Protein AF-A0A2D7GEL1-F1 (afdb_monomer)

Foldseek 3Di:
DDQPPPPLVVVVVCQVVQHKDKDKGFDDPPDDPVVVVVVVQVVCVVVVFHQLAKWKFFPDPRTMIITIGGPDPVVRVVRNVVVVVVCVVPVVGIDIGHD

pLDDT: mean 86.19, std 10.89, range [39.34, 95.94]

Radius of gyration: 13.24 Å; Cα contacts (8 Å, |Δi|>4): 140; chains: 1; bounding box: 27×34×31 Å

Structure (mmCIF, N/CA/C/O backbone):
data_AF-A0A2D7GEL1-F1
#
_entry.id   AF-A0A2D7GEL1-F1
#
loop_
_atom_site.group_PDB
_atom_site.id
_atom_site.type_symbol
_atom_site.label_atom_id
_atom_site.label_alt_id
_atom_site.label_comp_id
_atom_site.label_asym_id
_atom_site.label_entity_id
_atom_site.label_seq_id
_atom_site.pdbx_PDB_ins_code
_atom_site.Cartn_x
_atom_site.Cartn_y
_atom_site.Cartn_z
_atom_site.occupancy
_atom_site.B_iso_or_equiv
_atom_site.auth_seq_id
_atom_site.auth_comp_id
_atom_site.auth_asym_id
_atom_site.auth_atom_id
_atom_site.pdbx_PDB_model_num
ATOM 1 N N . MET A 1 1 ? 2.447 19.398 -8.705 1.00 39.34 1 MET A N 1
ATOM 2 C CA . MET A 1 1 ? 1.781 18.414 -9.591 1.00 39.34 1 MET A CA 1
ATOM 3 C C . MET A 1 1 ? 0.614 17.800 -8.829 1.00 39.34 1 MET A C 1
ATOM 5 O O . MET A 1 1 ? 0.828 17.304 -7.733 1.00 39.34 1 MET A O 1
ATOM 9 N N . SER A 1 2 ? -0.608 17.923 -9.347 1.00 42.97 2 SER A N 1
ATOM 10 C CA . SER A 1 2 ? -1.826 17.396 -8.714 1.00 42.97 2 SER A CA 1
ATOM 11 C C . SER A 1 2 ? -1.912 15.876 -8.908 1.00 42.97 2 SER A C 1
ATOM 13 O O . SER A 1 2 ? -1.770 15.397 -10.034 1.00 42.97 2 SER A O 1
ATOM 15 N N . LEU A 1 3 ? -2.134 15.116 -7.829 1.00 58.72 3 LEU A N 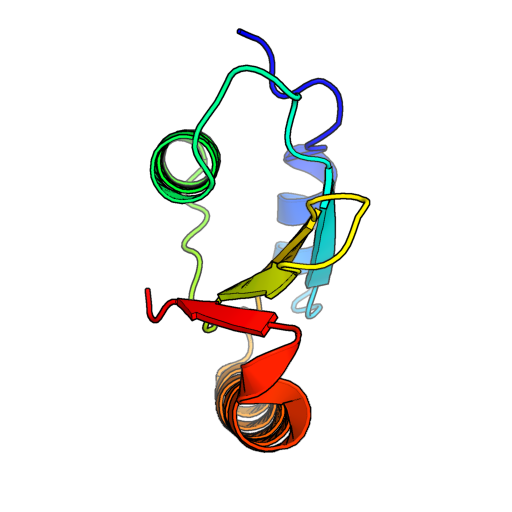1
ATOM 16 C CA . LEU A 1 3 ? -2.557 13.712 -7.890 1.00 58.72 3 LEU A CA 1
ATOM 17 C C . LEU A 1 3 ? -3.979 13.683 -8.463 1.00 58.72 3 LEU A C 1
ATOM 19 O O . LEU A 1 3 ? -4.950 13.648 -7.715 1.00 58.72 3 LEU A O 1
ATOM 23 N N . LYS A 1 4 ? -4.091 13.746 -9.796 1.00 56.12 4 LYS A N 1
ATOM 24 C CA . LYS A 1 4 ? -5.356 13.958 -10.524 1.00 56.12 4 LYS A CA 1
ATOM 25 C C . LYS A 1 4 ? -6.482 12.973 -10.166 1.00 56.12 4 LYS A C 1
ATOM 27 O O . LYS A 1 4 ? -7.630 13.281 -10.450 1.00 56.12 4 LYS A O 1
ATOM 32 N N . TYR A 1 5 ? -6.176 11.829 -9.546 1.00 63.75 5 TYR A N 1
ATOM 33 C CA . TYR A 1 5 ? -7.128 10.729 -9.353 1.00 63.75 5 TYR A CA 1
ATOM 34 C C . TYR A 1 5 ? -7.114 10.105 -7.951 1.00 63.75 5 TYR A C 1
ATOM 36 O O . TYR A 1 5 ? -7.629 9.003 -7.768 1.00 63.75 5 TYR A O 1
ATOM 44 N N . LEU A 1 6 ? -6.504 10.748 -6.951 1.00 71.69 6 LEU A N 1
ATOM 45 C CA . LEU A 1 6 ? -6.561 10.236 -5.580 1.00 71.69 6 LEU A CA 1
ATOM 46 C C . LEU A 1 6 ? -7.728 10.889 -4.832 1.00 71.69 6 LEU A C 1
ATOM 48 O O . LEU A 1 6 ? -7.597 11.979 -4.277 1.00 71.69 6 LEU A O 1
ATOM 52 N N . LEU A 1 7 ? -8.879 10.215 -4.811 1.00 84.00 7 LEU A N 1
ATOM 53 C CA . LEU A 1 7 ? -10.085 10.676 -4.120 1.00 84.00 7 LEU A CA 1
ATOM 54 C C . LEU A 1 7 ? -9.972 10.430 -2.609 1.00 84.00 7 LEU A C 1
ATOM 56 O O . LEU A 1 7 ? -10.572 9.521 -2.042 1.00 84.00 7 LEU A O 1
ATOM 60 N N . VAL A 1 8 ? -9.171 11.260 -1.937 1.00 85.62 8 VAL A N 1
ATOM 61 C CA . VAL A 1 8 ? -8.878 11.130 -0.499 1.00 85.62 8 VAL A CA 1
ATOM 62 C C . VAL A 1 8 ? -10.147 11.041 0.350 1.00 85.62 8 VAL A C 1
ATOM 64 O O . VAL A 1 8 ? -10.216 10.194 1.234 1.00 85.62 8 VAL A O 1
ATOM 67 N N . LYS A 1 9 ? -11.170 11.855 0.059 1.00 87.12 9 LYS A N 1
ATOM 68 C CA . LYS A 1 9 ? -12.440 11.839 0.806 1.00 87.12 9 LYS A CA 1
ATOM 69 C C . LYS A 1 9 ? -13.128 10.471 0.764 1.00 87.12 9 LYS A C 1
ATOM 71 O O . LYS A 1 9 ? -13.706 10.033 1.759 1.00 87.12 9 LYS A O 1
ATOM 76 N N . GLU A 1 10 ? -13.049 9.770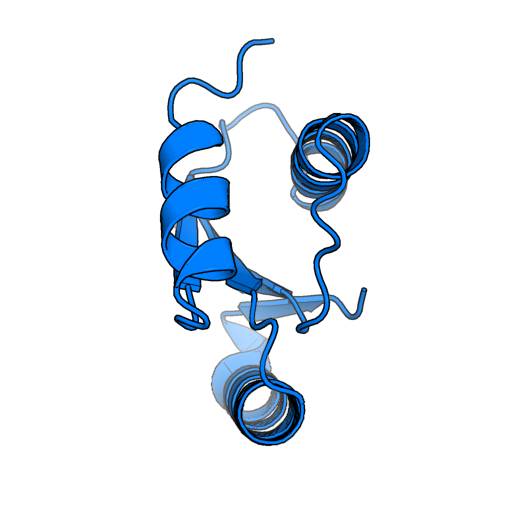 -0.365 1.00 89.38 10 GLU A N 1
ATOM 77 C CA . GLU A 1 10 ? -13.589 8.414 -0.480 1.00 89.38 10 GLU A CA 1
ATOM 78 C C . GLU A 1 10 ? -12.761 7.433 0.344 1.00 89.38 10 GLU A C 1
ATOM 80 O O . GLU A 1 10 ? -13.321 6.624 1.082 1.00 89.38 10 GLU A O 1
ATOM 85 N N . ILE A 1 11 ? -11.430 7.551 0.289 1.00 90.62 11 ILE A N 1
ATOM 86 C CA . ILE A 1 11 ? -10.523 6.739 1.106 1.00 90.62 11 ILE A CA 1
ATOM 87 C C . ILE A 1 11 ? -10.849 6.912 2.595 1.00 90.62 11 ILE A C 1
ATOM 89 O O . ILE A 1 11 ? -11.011 5.923 3.308 1.00 90.62 11 ILE A O 1
ATOM 93 N N . GLU A 1 12 ? -11.008 8.148 3.069 1.00 90.12 12 GLU A N 1
ATOM 94 C CA . GLU A 1 12 ? -11.398 8.447 4.451 1.00 90.12 12 GLU A CA 1
ATOM 95 C C . GLU A 1 12 ? -12.747 7.817 4.807 1.00 90.12 12 GLU A C 1
ATOM 97 O O . GLU A 1 12 ? -12.866 7.165 5.848 1.00 90.12 12 GLU A O 1
ATOM 102 N N . THR A 1 13 ? -13.736 7.949 3.921 1.00 91.56 13 THR A N 1
ATOM 103 C CA . THR A 1 13 ? -15.092 7.417 4.112 1.00 91.56 13 THR A CA 1
ATOM 104 C C . THR A 1 13 ? -15.109 5.891 4.193 1.00 91.56 13 THR A C 1
ATOM 106 O O . THR A 1 13 ? -15.775 5.309 5.048 1.00 91.56 13 THR A O 1
ATOM 109 N N . TYR A 1 14 ? -14.376 5.202 3.322 1.00 92.56 14 TYR A N 1
ATOM 110 C CA . TYR A 1 14 ? -14.308 3.743 3.354 1.00 92.56 14 TYR A CA 1
ATOM 111 C C . TYR A 1 14 ? -13.521 3.245 4.572 1.00 92.56 14 TYR A C 1
ATOM 113 O O . TYR A 1 14 ? -13.952 2.301 5.240 1.00 92.56 14 TYR A O 1
ATOM 121 N N . 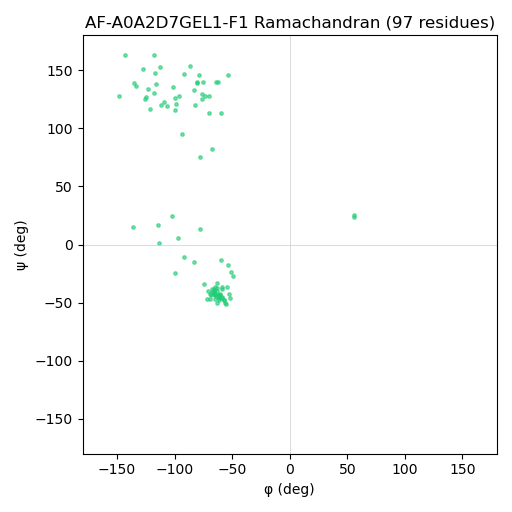LEU A 1 15 ? -12.419 3.910 4.928 1.00 90.81 15 LEU A N 1
ATOM 122 C CA . LEU A 1 15 ? -11.652 3.558 6.121 1.00 90.81 15 LEU A CA 1
ATOM 123 C C . LEU A 1 15 ? -12.442 3.808 7.414 1.00 90.81 15 LEU A C 1
ATOM 125 O O . LEU A 1 15 ? -12.335 3.003 8.339 1.00 90.81 15 LEU A O 1
ATOM 129 N N . SER A 1 16 ? -13.230 4.887 7.516 1.00 90.25 16 SER A N 1
ATOM 130 C CA . SER A 1 16 ? -14.083 5.147 8.691 1.00 90.25 16 SER A CA 1
ATOM 131 C C . SER A 1 16 ? -15.152 4.065 8.870 1.00 90.25 16 SER A C 1
ATOM 133 O O . SER A 1 16 ? -15.418 3.641 9.991 1.00 90.25 16 SER A O 1
ATOM 135 N N . LYS A 1 17 ? -15.648 3.502 7.762 1.00 92.38 17 LYS A N 1
ATOM 136 C CA . LYS A 1 17 ? -16.541 2.331 7.727 1.00 92.38 17 LYS A CA 1
ATOM 137 C C . LYS A 1 17 ? -15.824 0.988 7.943 1.00 92.38 17 LYS A C 1
ATOM 139 O O . LYS A 1 17 ? -16.402 -0.063 7.668 1.00 92.38 17 LYS A O 1
ATOM 144 N N . LYS A 1 18 ? -14.564 1.000 8.403 1.00 88.81 18 LYS A N 1
ATOM 145 C CA . LYS A 1 18 ? -13.702 -0.183 8.605 1.00 88.81 18 LYS A CA 1
ATOM 146 C C . LYS A 1 18 ? -13.530 -1.051 7.348 1.00 88.81 18 LYS A C 1
ATOM 148 O O . LYS A 1 18 ? -13.220 -2.235 7.454 1.00 88.81 18 LYS A O 1
ATOM 153 N N . LYS A 1 19 ? -13.711 -0.487 6.150 1.00 91.31 19 LYS A N 1
ATOM 154 C CA . LYS A 1 19 ? -13.465 -1.209 4.898 1.00 91.31 19 LYS A CA 1
ATOM 155 C C . LYS A 1 19 ? -11.968 -1.247 4.600 1.00 91.31 19 LYS A C 1
ATOM 157 O O . LYS A 1 19 ? -11.226 -0.307 4.885 1.00 91.31 19 LYS A O 1
ATOM 162 N N . THR A 1 20 ? -11.539 -2.347 3.998 1.00 92.44 20 THR A N 1
ATOM 163 C CA . THR A 1 20 ? -10.247 -2.442 3.322 1.00 92.44 20 THR A CA 1
ATOM 164 C C . THR A 1 20 ? -10.369 -1.819 1.938 1.00 92.44 20 THR A C 1
ATOM 166 O O . THR A 1 20 ? -11.361 -2.041 1.249 1.00 92.44 20 THR A O 1
ATOM 169 N N . ILE A 1 21 ? -9.344 -1.083 1.518 1.00 93.25 21 ILE A N 1
ATOM 170 C CA . ILE A 1 21 ? -9.290 -0.436 0.210 1.00 93.25 21 ILE A CA 1
ATOM 171 C C . ILE A 1 21 ? -8.043 -0.922 -0.513 1.00 93.25 21 ILE A C 1
ATOM 173 O O . ILE A 1 21 ? -6.956 -0.946 0.066 1.00 93.25 21 ILE A O 1
ATOM 177 N N . ILE A 1 22 ? -8.202 -1.281 -1.781 1.00 92.06 22 ILE A N 1
ATOM 178 C CA . ILE A 1 22 ? -7.104 -1.544 -2.708 1.00 92.06 22 ILE A CA 1
ATOM 179 C C . ILE A 1 22 ? -7.355 -0.657 -3.917 1.00 92.06 22 ILE A C 1
ATOM 181 O O . ILE A 1 22 ? -8.440 -0.697 -4.489 1.00 92.06 22 ILE A O 1
ATOM 185 N N . PHE A 1 23 ? -6.379 0.163 -4.284 1.00 90.56 23 PHE A N 1
ATOM 186 C CA . PHE A 1 23 ? -6.500 1.053 -5.432 1.00 90.56 23 PHE A CA 1
ATOM 187 C C . PHE A 1 23 ? -5.178 1.165 -6.182 1.00 90.56 23 PHE A C 1
ATOM 189 O O . PHE A 1 23 ? -4.108 0.832 -5.661 1.00 90.56 23 PHE A O 1
ATOM 196 N N . THR A 1 24 ? -5.264 1.648 -7.417 1.00 89.19 24 THR A N 1
ATOM 197 C CA . THR A 1 24 ? -4.122 1.808 -8.314 1.00 89.19 24 THR A CA 1
ATOM 198 C C . THR A 1 24 ? -3.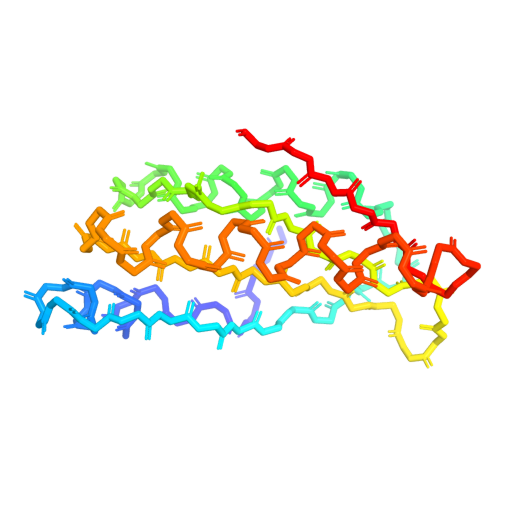890 3.264 -8.659 1.00 89.19 24 THR A C 1
ATOM 200 O O . THR A 1 24 ? -4.839 4.031 -8.800 1.00 89.19 24 THR A O 1
ATOM 203 N N . GLN A 1 25 ? -2.632 3.635 -8.859 1.00 87.44 25 GLN A N 1
ATOM 204 C CA . GLN A 1 25 ? -2.253 4.904 -9.469 1.00 87.44 25 GLN A CA 1
ATOM 205 C C . GLN A 1 25 ? -1.341 4.630 -10.661 1.00 87.44 25 GLN A C 1
ATOM 207 O O . GLN A 1 25 ? -0.340 3.917 -10.540 1.00 87.44 25 GLN A O 1
ATOM 212 N N . PHE A 1 26 ? -1.706 5.186 -11.813 1.00 84.19 26 PHE A N 1
ATOM 213 C CA . PHE A 1 26 ? -0.872 5.146 -13.007 1.00 84.19 26 PHE A CA 1
ATOM 214 C C . PHE A 1 26 ? 0.260 6.152 -12.844 1.00 84.19 26 PHE A C 1
ATOM 216 O O . PHE A 1 26 ? 0.033 7.333 -12.578 1.00 84.19 26 PHE A O 1
ATOM 223 N N . GLN A 1 27 ? 1.490 5.680 -12.984 1.00 73.75 27 GLN A N 1
ATOM 224 C CA . GLN A 1 27 ? 2.652 6.545 -12.926 1.00 73.75 27 GLN A CA 1
ATOM 225 C C . GLN A 1 27 ? 2.734 7.365 -14.217 1.00 73.75 27 GLN A C 1
ATOM 227 O O . GLN A 1 27 ? 2.734 6.816 -15.317 1.00 73.75 27 GLN A O 1
ATOM 232 N N . SER A 1 28 ? 2.858 8.686 -14.090 1.00 66.19 28 SER A N 1
ATOM 233 C CA . SER A 1 28 ? 3.205 9.548 -15.223 1.00 66.19 28 SER A CA 1
ATOM 234 C C . SER A 1 28 ? 4.594 9.190 -15.762 1.00 66.19 28 SER A C 1
ATOM 236 O O . SER A 1 28 ? 5.516 9.008 -14.962 1.00 66.19 28 SER A O 1
ATOM 238 N N . PHE A 1 29 ? 4.767 9.184 -17.087 1.00 62.38 29 PHE A N 1
ATOM 239 C CA . PHE A 1 29 ? 6.004 8.785 -17.781 1.00 62.38 29 PHE A CA 1
ATOM 240 C C . PHE A 1 29 ? 7.293 9.476 -17.279 1.00 62.38 29 PHE A C 1
ATOM 242 O O . PHE A 1 29 ? 8.367 8.894 -17.375 1.00 62.38 29 PHE A O 1
ATOM 249 N N . ASN A 1 30 ? 7.191 10.663 -16.665 1.00 60.84 30 ASN A N 1
ATOM 250 C CA . ASN A 1 30 ? 8.337 11.517 -16.316 1.00 60.84 30 ASN A CA 1
ATOM 251 C C . ASN A 1 30 ? 8.848 11.392 -14.864 1.00 60.84 30 ASN A C 1
ATOM 253 O O . ASN A 1 30 ? 9.688 12.185 -14.446 1.00 60.84 30 ASN A O 1
ATOM 257 N N . LYS A 1 31 ? 8.333 10.465 -14.047 1.00 65.88 31 LYS A N 1
ATOM 258 C CA . LYS A 1 31 ? 8.803 10.274 -12.655 1.00 65.88 31 LYS A CA 1
ATOM 259 C C . LYS A 1 31 ? 9.390 8.894 -12.468 1.00 65.88 31 LYS A C 1
ATOM 261 O O . LYS A 1 31 ? 9.107 8.013 -13.261 1.00 65.88 31 LYS A O 1
ATOM 266 N N . THR A 1 32 ? 10.155 8.671 -11.402 1.00 77.50 32 THR A N 1
ATOM 267 C CA . THR A 1 32 ? 10.488 7.315 -10.946 1.00 77.50 32 THR A CA 1
ATOM 268 C C . THR A 1 32 ? 9.392 6.789 -10.016 1.00 77.50 32 THR A C 1
ATOM 270 O O . THR A 1 32 ? 8.725 7.558 -9.320 1.00 77.50 32 THR A O 1
ATOM 273 N N . ASN A 1 33 ? 9.233 5.463 -9.952 1.00 77.88 33 ASN A N 1
ATOM 274 C CA . ASN A 1 33 ? 8.264 4.802 -9.070 1.00 77.88 33 ASN A CA 1
ATOM 275 C C . ASN A 1 33 ? 8.411 5.214 -7.596 1.00 77.88 33 ASN A C 1
ATOM 277 O O . ASN A 1 33 ? 7.424 5.338 -6.876 1.00 77.88 33 ASN A O 1
ATOM 281 N N . ILE A 1 34 ? 9.651 5.425 -7.146 1.00 80.25 34 ILE A N 1
ATOM 282 C CA . ILE A 1 34 ? 9.964 5.781 -5.758 1.00 80.25 34 ILE A CA 1
ATOM 283 C C . ILE A 1 34 ? 9.525 7.216 -5.462 1.00 80.25 34 ILE A C 1
ATOM 285 O O . ILE A 1 34 ? 8.848 7.442 -4.461 1.00 80.25 34 ILE A O 1
ATOM 289 N N . ASN A 1 35 ? 9.849 8.165 -6.345 1.00 83.25 35 ASN A N 1
ATOM 290 C CA . ASN A 1 35 ? 9.471 9.568 -6.164 1.00 83.25 35 ASN A CA 1
ATOM 291 C C . ASN A 1 35 ? 7.949 9.725 -6.204 1.00 83.25 35 ASN A C 1
ATOM 293 O O . ASN A 1 35 ? 7.372 10.386 -5.346 1.00 83.25 35 ASN A O 1
ATOM 297 N N . TYR A 1 36 ? 7.286 9.037 -7.137 1.00 85.38 36 TYR A N 1
ATOM 298 C CA . TYR A 1 36 ? 5.831 9.073 -7.234 1.00 85.38 36 TYR A CA 1
ATOM 299 C C . TYR A 1 36 ? 5.146 8.434 -6.014 1.00 85.38 36 TYR A C 1
ATOM 301 O O . TYR A 1 36 ? 4.204 9.000 -5.462 1.00 85.38 36 TYR A O 1
ATOM 309 N N . LEU A 1 37 ? 5.661 7.306 -5.510 1.00 86.31 37 LEU A N 1
ATOM 310 C CA . LEU A 1 37 ? 5.166 6.720 -4.262 1.00 86.31 37 LEU A CA 1
ATOM 311 C C . LEU A 1 37 ? 5.393 7.642 -3.054 1.00 86.31 37 LEU A C 1
ATOM 313 O O . LEU A 1 37 ? 4.542 7.696 -2.168 1.00 86.31 37 LEU A O 1
ATOM 317 N N . SER A 1 38 ? 6.519 8.359 -3.004 1.00 87.44 38 SER A N 1
ATOM 318 C CA . SER A 1 38 ? 6.803 9.341 -1.950 1.00 87.44 38 SER A CA 1
ATOM 319 C C . SER A 1 38 ? 5.770 10.471 -1.945 1.00 87.44 38 SER A C 1
ATOM 321 O O . SER A 1 38 ? 5.225 10.810 -0.897 1.00 87.44 38 SER A O 1
ATOM 323 N N . GLU A 1 39 ? 5.402 10.982 -3.121 1.00 87.44 39 GLU A N 1
ATOM 324 C CA . GLU A 1 39 ? 4.345 11.989 -3.259 1.00 87.44 39 GLU A CA 1
ATOM 325 C C . GLU A 1 39 ? 2.990 11.477 -2.766 1.00 87.44 39 GLU A C 1
ATOM 327 O O . GLU A 1 39 ? 2.320 12.170 -1.999 1.00 87.44 39 GLU A O 1
ATOM 332 N N . ILE A 1 40 ? 2.609 10.249 -3.138 1.00 88.06 40 ILE A N 1
ATOM 333 C CA . ILE A 1 40 ? 1.366 9.631 -2.656 1.00 88.06 40 ILE A CA 1
ATOM 334 C C . ILE A 1 40 ? 1.401 9.471 -1.131 1.00 88.06 40 ILE A C 1
ATOM 336 O O . ILE A 1 40 ? 0.440 9.832 -0.451 1.00 88.06 40 ILE A O 1
ATOM 340 N N . LYS A 1 41 ? 2.514 8.969 -0.577 1.00 88.88 41 LYS A N 1
ATOM 341 C CA . LYS A 1 41 ? 2.707 8.826 0.875 1.00 88.88 41 LYS A CA 1
ATOM 342 C C . LYS A 1 41 ? 2.559 10.166 1.589 1.00 88.88 41 LYS A C 1
ATOM 344 O O . LYS A 1 41 ? 1.834 10.237 2.577 1.00 88.88 41 LYS A O 1
ATOM 349 N N . ASN A 1 42 ? 3.202 11.218 1.088 1.00 89.00 42 ASN A N 1
ATOM 350 C CA . ASN A 1 42 ? 3.137 12.551 1.682 1.00 89.00 42 ASN A CA 1
ATOM 351 C C . ASN A 1 42 ? 1.721 13.124 1.615 1.00 89.00 42 ASN A C 1
ATOM 353 O O . ASN A 1 42 ? 1.218 13.629 2.617 1.00 89.00 42 ASN A O 1
ATOM 357 N N . HIS A 1 43 ? 1.044 12.979 0.475 1.00 88.00 43 HIS A N 1
ATOM 358 C CA . HIS A 1 43 ? -0.325 13.454 0.308 1.00 88.00 43 HIS A CA 1
ATOM 359 C C . HIS A 1 43 ? -1.309 12.758 1.260 1.00 88.00 43 HIS A C 1
ATOM 361 O O . HIS A 1 43 ? -2.123 13.421 1.898 1.00 88.00 43 HIS A O 1
ATOM 367 N N . LEU A 1 44 ? -1.203 11.434 1.411 1.00 89.00 44 LEU A N 1
ATOM 368 C CA . LEU A 1 44 ? -2.015 10.670 2.364 1.00 89.00 44 LEU A CA 1
ATOM 369 C C . LEU A 1 44 ? -1.668 11.009 3.822 1.00 89.00 44 LEU A C 1
ATOM 371 O O . LEU A 1 44 ? -2.564 11.133 4.657 1.00 89.00 44 LEU A O 1
ATOM 375 N N . LYS A 1 45 ? -0.383 11.222 4.132 1.00 88.75 45 LYS A N 1
ATOM 376 C CA . LYS A 1 45 ? 0.077 11.584 5.481 1.00 88.75 45 LYS A CA 1
ATOM 377 C C . LYS A 1 45 ? -0.476 12.935 5.934 1.00 88.75 45 LYS A C 1
ATOM 379 O O . LYS A 1 45 ? -0.912 13.035 7.075 1.00 88.75 45 LYS A O 1
ATOM 384 N N . LEU A 1 46 ? -0.539 13.933 5.046 1.00 87.88 46 LEU A N 1
ATOM 385 C CA . LEU A 1 46 ? -1.185 15.232 5.315 1.00 87.88 46 LEU A CA 1
ATOM 386 C C . LEU A 1 46 ? -2.678 15.106 5.672 1.00 87.88 46 LEU A C 1
ATOM 388 O O . LEU A 1 46 ? -3.290 16.063 6.138 1.00 87.88 46 LEU A O 1
ATOM 392 N N . LYS A 1 47 ? -3.268 13.932 5.437 1.00 86.88 47 LYS A N 1
ATOM 393 C CA . LYS A 1 47 ? -4.672 13.596 5.686 1.00 86.88 47 LYS A CA 1
ATOM 394 C C . LYS A 1 47 ? -4.823 12.526 6.772 1.00 86.88 47 LYS A C 1
ATOM 396 O O . LYS A 1 47 ? -5.860 11.886 6.876 1.00 86.88 47 LYS A O 1
ATOM 401 N N . ASN A 1 48 ? -3.779 12.297 7.576 1.00 88.88 48 ASN A N 1
ATOM 402 C CA . ASN A 1 48 ? -3.734 11.264 8.617 1.00 88.88 48 ASN A CA 1
ATOM 403 C C . ASN A 1 48 ? -4.025 9.835 8.113 1.00 88.88 48 ASN A C 1
ATOM 405 O O . ASN A 1 48 ? -4.419 8.957 8.885 1.00 88.88 48 ASN A O 1
ATOM 409 N N . ILE A 1 49 ? -3.785 9.561 6.827 1.00 90.00 49 ILE A N 1
ATOM 410 C CA . ILE A 1 49 ? -3.881 8.220 6.250 1.00 90.00 49 ILE A CA 1
ATOM 411 C C . ILE A 1 49 ? -2.475 7.634 6.141 1.00 90.00 49 ILE A C 1
ATOM 413 O O . ILE A 1 49 ? -1.628 8.112 5.386 1.00 90.00 49 ILE A O 1
ATOM 417 N N . LYS A 1 50 ? -2.226 6.551 6.879 1.00 89.81 50 LYS A N 1
ATOM 418 C CA . LYS A 1 50 ? -0.971 5.798 6.804 1.00 89.81 50 LYS A CA 1
ATOM 419 C C . LYS A 1 50 ? -1.129 4.603 5.869 1.00 89.81 50 LYS A C 1
ATOM 421 O O . LYS A 1 50 ? -2.012 3.774 6.073 1.00 89.81 50 LYS A O 1
ATOM 426 N N . ILE A 1 51 ? -0.221 4.470 4.902 1.00 90.75 51 ILE A N 1
ATOM 427 C CA . ILE A 1 51 ? -0.067 3.216 4.157 1.00 90.75 51 ILE A CA 1
ATOM 428 C C . ILE A 1 51 ? 0.532 2.171 5.097 1.00 90.75 51 ILE A C 1
ATOM 430 O O . ILE A 1 51 ? 1.670 2.308 5.540 1.00 90.75 51 ILE A O 1
ATOM 434 N N . ASN A 1 52 ? -0.254 1.149 5.422 1.00 91.12 52 ASN A N 1
ATOM 435 C CA . ASN A 1 52 ? 0.111 0.091 6.361 1.00 91.12 52 ASN A CA 1
ATOM 436 C C . ASN A 1 52 ? 0.256 -1.286 5.707 1.00 91.12 52 ASN A C 1
ATOM 438 O O . ASN A 1 52 ? 0.560 -2.251 6.391 1.00 91.12 52 ASN A O 1
ATOM 442 N N . CYS A 1 53 ? 0.071 -1.407 4.396 1.00 92.88 53 CYS A N 1
ATOM 443 C CA . CYS A 1 53 ? 0.384 -2.630 3.668 1.00 92.88 53 CYS A CA 1
ATOM 444 C C . CYS A 1 53 ? 1.565 -2.388 2.715 1.00 92.88 53 CYS A C 1
ATOM 446 O O . CYS A 1 53 ? 1.759 -1.260 2.257 1.00 92.88 53 CYS A O 1
ATOM 448 N N . PRO A 1 54 ? 2.350 -3.432 2.387 1.00 93.31 54 PRO A N 1
ATOM 449 C CA . PRO A 1 54 ? 3.307 -3.364 1.298 1.00 93.31 54 PRO A CA 1
ATOM 450 C C . PRO A 1 54 ? 2.632 -2.911 0.003 1.00 93.31 54 PRO A C 1
ATOM 452 O O . PRO A 1 54 ? 1.475 -3.236 -0.266 1.00 93.31 54 PRO A O 1
ATOM 455 N N . VAL A 1 55 ? 3.382 -2.172 -0.798 1.00 93.56 55 VAL A N 1
ATOM 456 C CA . VAL A 1 55 ? 2.949 -1.619 -2.078 1.00 93.56 55 VAL A CA 1
ATOM 457 C C . VAL A 1 55 ? 3.507 -2.490 -3.196 1.00 93.56 55 VAL A C 1
ATOM 459 O O . VAL A 1 55 ? 4.681 -2.865 -3.166 1.00 93.56 55 VAL A O 1
ATOM 462 N N . ILE A 1 56 ? 2.678 -2.805 -4.190 1.00 93.19 56 ILE A N 1
ATOM 463 C CA . ILE A 1 56 ? 3.118 -3.506 -5.400 1.00 93.19 56 ILE A CA 1
ATOM 464 C C . ILE A 1 56 ? 3.305 -2.467 -6.494 1.00 93.19 56 ILE A C 1
ATOM 466 O O . ILE A 1 56 ? 2.394 -1.714 -6.817 1.00 93.19 56 ILE A O 1
ATOM 470 N N . VAL A 1 57 ? 4.486 -2.451 -7.091 1.00 90.75 57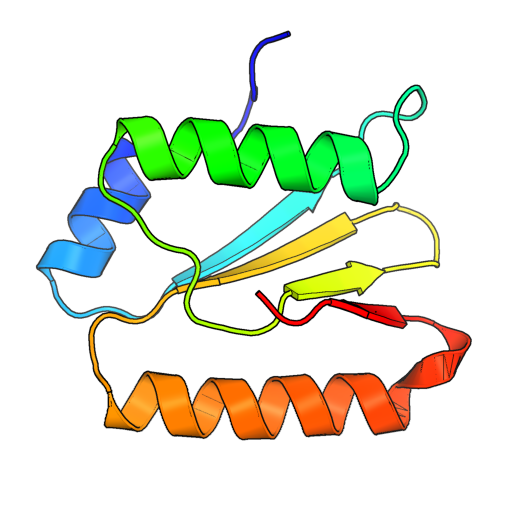 VAL A N 1
ATOM 471 C CA . VAL A 1 57 ? 4.781 -1.660 -8.279 1.00 90.75 57 VAL A CA 1
ATOM 472 C C . VAL A 1 57 ? 4.878 -2.605 -9.464 1.00 90.75 57 VAL A C 1
ATOM 474 O O . VAL A 1 57 ? 5.738 -3.486 -9.484 1.00 90.75 57 VAL A O 1
ATOM 477 N N . ASN A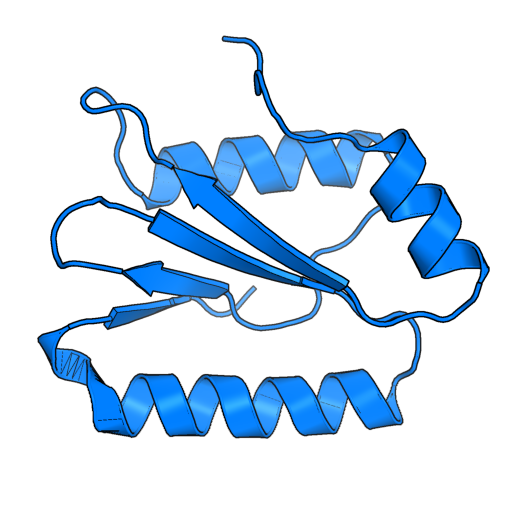 1 58 ? 4.017 -2.428 -10.457 1.00 89.06 58 ASN A N 1
ATOM 478 C CA . ASN A 1 58 ? 4.143 -3.124 -11.725 1.00 89.06 58 ASN A CA 1
ATOM 479 C C . ASN A 1 58 ? 5.353 -2.571 -12.493 1.00 89.06 58 ASN A C 1
ATOM 481 O O . ASN A 1 58 ? 5.484 -1.360 -12.659 1.00 89.06 58 ASN A O 1
ATOM 485 N N . ARG A 1 59 ? 6.245 -3.460 -12.935 1.00 82.88 59 ARG A N 1
ATOM 486 C CA . ARG A 1 59 ? 7.391 -3.134 -13.802 1.00 82.88 59 ARG A CA 1
ATOM 487 C C . ARG A 1 59 ? 7.060 -3.290 -15.283 1.00 82.88 59 ARG A C 1
ATOM 489 O O . ARG A 1 59 ? 7.871 -2.921 -16.123 1.00 82.88 59 ARG A O 1
ATOM 496 N N . THR A 1 60 ? 5.917 -3.895 -15.594 1.00 82.00 60 THR A N 1
ATOM 497 C CA . THR A 1 60 ? 5.418 -4.023 -16.964 1.00 82.00 60 THR A CA 1
ATOM 498 C C . THR A 1 60 ? 4.504 -2.848 -17.290 1.00 82.00 60 THR A C 1
ATOM 500 O O . THR A 1 60 ? 3.830 -2.327 -16.402 1.00 82.00 60 THR A O 1
ATOM 503 N N . ALA A 1 61 ? 4.500 -2.400 -18.545 1.00 74.50 61 ALA A N 1
ATOM 504 C CA . ALA A 1 61 ? 3.618 -1.321 -18.963 1.00 74.50 61 ALA A CA 1
ATOM 505 C C . ALA A 1 61 ? 2.135 -1.747 -18.831 1.00 74.50 61 ALA A C 1
ATOM 507 O O . ALA A 1 61 ? 1.808 -2.887 -19.163 1.00 74.50 61 ALA A O 1
ATOM 508 N N . PRO A 1 62 ? 1.237 -0.854 -18.374 1.00 76.00 62 PRO A N 1
ATOM 509 C CA . PRO A 1 62 ? 1.526 0.481 -17.857 1.00 76.00 62 PRO A CA 1
ATOM 510 C C . PRO A 1 62 ? 2.119 0.433 -16.438 1.00 76.00 62 PRO A C 1
ATOM 512 O O . PRO A 1 62 ? 1.655 -0.316 -15.569 1.00 76.00 62 PRO A O 1
ATOM 515 N N . ASN A 1 63 ? 3.116 1.290 -16.186 1.00 80.75 63 ASN A N 1
ATOM 516 C CA . ASN A 1 63 ? 3.710 1.439 -14.859 1.00 80.75 63 ASN A CA 1
ATOM 517 C C . ASN A 1 63 ? 2.633 1.874 -13.857 1.00 80.75 63 ASN A C 1
ATOM 519 O O . ASN A 1 63 ? 2.070 2.968 -13.942 1.00 80.75 63 ASN A O 1
ATOM 523 N N . THR A 1 64 ? 2.330 0.990 -12.915 1.00 87.62 64 THR A N 1
ATOM 524 C CA . THR A 1 64 ? 1.188 1.117 -12.007 1.00 87.62 64 THR A CA 1
ATOM 525 C C . THR A 1 64 ? 1.607 0.785 -10.589 1.00 87.62 64 THR A C 1
ATOM 527 O O . THR A 1 64 ? 2.366 -0.153 -10.344 1.00 87.62 64 THR A O 1
ATOM 530 N N . ILE A 1 65 ? 1.105 1.568 -9.640 1.00 89.94 65 ILE A N 1
ATOM 531 C CA . ILE A 1 65 ? 1.354 1.384 -8.214 1.00 89.94 65 ILE A CA 1
ATOM 532 C C . ILE A 1 65 ? 0.047 0.956 -7.557 1.00 89.94 65 ILE A C 1
ATOM 534 O O . ILE A 1 65 ? -0.932 1.697 -7.588 1.00 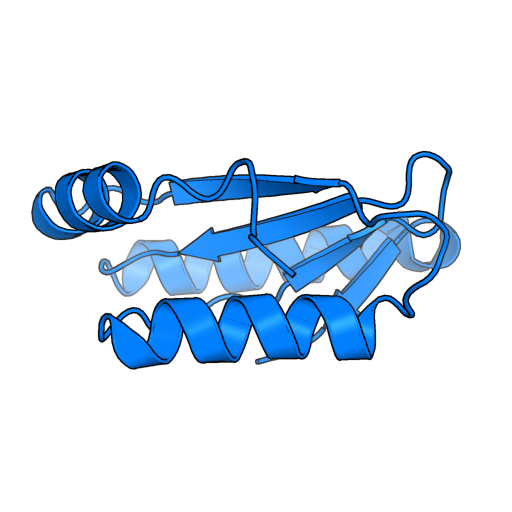89.94 65 ILE A O 1
ATOM 538 N N . PHE A 1 66 ? 0.045 -0.223 -6.947 1.00 91.81 66 PHE A N 1
ATOM 539 C CA . PHE A 1 66 ? -1.072 -0.774 -6.192 1.00 91.81 66 PHE A CA 1
ATOM 540 C C . PHE A 1 66 ? -0.844 -0.524 -4.706 1.00 91.81 66 PHE A C 1
ATOM 542 O O . PHE A 1 66 ? 0.149 -0.978 -4.126 1.00 91.81 66 PHE A O 1
ATOM 549 N N . ILE A 1 67 ? -1.783 0.179 -4.085 1.00 93.06 67 ILE A N 1
ATOM 550 C CA . ILE A 1 67 ? -1.732 0.565 -2.680 1.00 93.06 67 ILE A CA 1
ATOM 551 C C . ILE A 1 67 ? -2.913 -0.085 -1.972 1.00 93.06 67 ILE A C 1
ATOM 553 O O . ILE A 1 67 ? -4.050 -0.010 -2.432 1.00 93.06 67 ILE A O 1
ATOM 557 N N . SER A 1 68 ? -2.627 -0.739 -0.850 1.00 94.19 68 SER A N 1
AT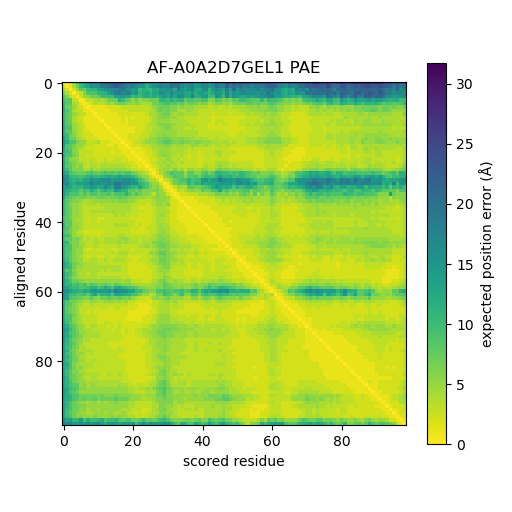OM 558 C CA . SER A 1 68 ? -3.635 -1.357 0.010 1.00 94.19 68 SER A CA 1
ATOM 559 C C . SER A 1 68 ? -3.648 -0.676 1.375 1.00 94.19 68 SER A C 1
ATOM 561 O O . SER A 1 68 ? -2.590 -0.382 1.934 1.00 94.19 68 SER A O 1
ATOM 563 N N . LEU A 1 69 ? -4.844 -0.432 1.906 1.00 94.00 69 LEU A N 1
ATOM 564 C CA . LEU A 1 69 ? -5.092 0.213 3.193 1.00 94.00 69 LEU A CA 1
ATOM 565 C C . LEU A 1 69 ? -6.146 -0.579 3.967 1.00 94.00 69 LEU A C 1
ATOM 567 O O . LEU A 1 69 ? -7.173 -0.967 3.410 1.00 94.00 69 LEU A O 1
ATOM 571 N N . SER A 1 70 ? -5.930 -0.791 5.263 1.00 93.06 70 SER A N 1
ATOM 572 C CA . SER A 1 70 ? -6.924 -1.433 6.135 1.00 93.06 70 SER A CA 1
ATOM 573 C C . SER A 1 70 ? -6.830 -0.892 7.555 1.00 93.06 70 SER A C 1
ATOM 575 O O . SER A 1 70 ? -5.757 -0.936 8.133 1.00 93.06 70 SER A O 1
ATOM 577 N N . LYS A 1 71 ? -7.930 -0.431 8.163 1.00 90.81 71 LYS A N 1
ATOM 578 C CA . LYS A 1 71 ? -7.945 -0.122 9.612 1.00 90.81 71 LYS A CA 1
ATOM 579 C C . LYS A 1 71 ? -8.193 -1.357 10.487 1.00 90.81 71 LYS A C 1
ATOM 581 O O . LYS A 1 71 ? -7.953 -1.315 11.690 1.00 90.81 71 LYS A O 1
ATOM 586 N N . ASP A 1 72 ? -8.652 -2.456 9.893 1.00 91.50 72 ASP A N 1
ATOM 587 C CA . ASP A 1 72 ? -8.780 -3.747 10.565 1.00 91.50 72 ASP A CA 1
ATOM 588 C C . ASP A 1 72 ? -7.421 -4.467 10.569 1.00 91.50 72 ASP A C 1
ATOM 590 O O . ASP A 1 72 ? -6.871 -4.760 9.501 1.00 91.50 72 ASP A O 1
ATOM 594 N N . LYS A 1 73 ? -6.894 -4.759 11.769 1.00 90.88 73 LYS A N 1
ATOM 595 C CA . LYS A 1 73 ? -5.583 -5.404 11.971 1.00 90.88 73 LYS A CA 1
ATOM 596 C C . LYS A 1 73 ? -5.523 -6.836 11.429 1.00 90.88 73 LYS A C 1
ATOM 598 O O . LYS A 1 73 ? -4.488 -7.246 10.905 1.00 90.88 73 LYS A O 1
ATOM 603 N N . LYS A 1 74 ? -6.609 -7.610 11.539 1.00 93.38 74 LYS A N 1
ATOM 604 C CA . LYS A 1 74 ? -6.669 -8.997 11.047 1.00 93.38 74 LYS A CA 1
ATOM 605 C C . LYS A 1 74 ? -6.626 -9.007 9.521 1.00 93.38 74 LYS A C 1
ATOM 607 O O . LYS A 1 74 ? -5.875 -9.781 8.924 1.00 93.38 74 LYS A O 1
ATOM 612 N N . MET A 1 75 ? -7.383 -8.110 8.894 1.00 93.06 75 MET A N 1
ATOM 613 C CA . MET A 1 75 ? -7.370 -7.931 7.443 1.00 93.06 75 MET A CA 1
ATOM 614 C C . MET A 1 75 ? -6.045 -7.362 6.943 1.00 93.06 75 MET A C 1
ATOM 616 O O . MET A 1 75 ? -5.523 -7.855 5.945 1.00 93.06 75 MET A O 1
ATOM 620 N N . GLU A 1 76 ? -5.456 -6.400 7.658 1.00 93.31 76 GLU A N 1
ATOM 621 C CA . GLU A 1 76 ? -4.118 -5.878 7.362 1.00 93.31 76 GLU A CA 1
ATOM 622 C C . GLU A 1 76 ? -3.091 -7.016 7.320 1.00 93.31 76 GLU A C 1
ATOM 624 O O . GLU A 1 76 ? -2.373 -7.162 6.332 1.00 93.31 76 GLU A O 1
ATOM 629 N N . LEU A 1 77 ? -3.048 -7.872 8.347 1.00 94.12 77 LEU A N 1
ATOM 630 C CA . LEU A 1 77 ? -2.112 -8.997 8.404 1.00 94.12 77 LEU A CA 1
ATOM 631 C C . LEU A 1 77 ? -2.317 -9.973 7.231 1.00 94.12 77 LEU A C 1
ATOM 633 O O . LEU A 1 77 ? -1.350 -10.400 6.590 1.00 94.12 77 LEU A O 1
ATOM 637 N N . LYS A 1 78 ? -3.579 -10.292 6.912 1.00 94.81 78 LYS A N 1
ATOM 638 C CA . LYS A 1 78 ? -3.936 -11.171 5.789 1.00 94.81 78 LYS A CA 1
ATOM 639 C C . LYS A 1 78 ? -3.474 -10.585 4.452 1.00 94.81 78 LYS A C 1
ATOM 641 O O . LYS A 1 78 ? -2.867 -11.299 3.652 1.00 94.81 78 LYS A O 1
ATOM 646 N N . LEU A 1 79 ? -3.705 -9.291 4.231 1.00 93.94 79 LEU A N 1
ATOM 647 C CA . LEU A 1 79 ? -3.268 -8.577 3.029 1.00 93.94 79 LEU A CA 1
ATOM 648 C C . LEU A 1 79 ? -1.753 -8.516 2.939 1.00 93.94 79 LEU A C 1
ATOM 650 O O . LEU A 1 79 ? -1.205 -8.861 1.900 1.00 93.94 79 LEU A O 1
ATOM 654 N N . ARG A 1 80 ? -1.061 -8.162 4.027 1.00 94.50 80 ARG A N 1
ATOM 655 C CA . ARG A 1 80 ? 0.408 -8.161 4.082 1.00 94.50 80 ARG A CA 1
ATOM 656 C C . ARG A 1 80 ? 0.979 -9.504 3.632 1.00 94.50 80 ARG A C 1
ATOM 658 O O . ARG A 1 80 ? 1.909 -9.516 2.828 1.00 94.50 80 ARG A O 1
ATOM 665 N N . LYS A 1 81 ? 0.422 -10.621 4.116 1.00 95.38 81 LYS A N 1
ATOM 666 C CA . LYS A 1 81 ? 0.850 -11.970 3.717 1.00 95.38 81 LYS A CA 1
ATOM 667 C C . LYS A 1 81 ? 0.598 -12.219 2.228 1.00 95.38 81 LYS A C 1
ATOM 669 O O . LYS A 1 81 ? 1.525 -12.599 1.522 1.00 95.38 81 LYS A O 1
ATOM 674 N N . LYS A 1 82 ? -0.617 -11.947 1.745 1.00 95.12 82 LYS A N 1
ATOM 675 C CA . LYS A 1 82 ? -1.011 -12.194 0.347 1.00 95.12 82 LYS A CA 1
ATOM 676 C C . LYS A 1 82 ? -0.261 -11.322 -0.658 1.00 95.12 82 LYS A C 1
ATOM 678 O O . LYS A 1 82 ? 0.166 -11.809 -1.696 1.00 95.12 82 LYS A O 1
ATOM 683 N N . ILE A 1 83 ? -0.036 -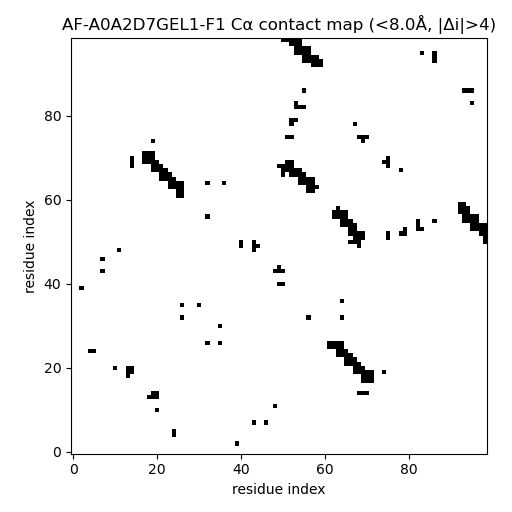10.056 -0.328 1.00 94.75 83 ILE A N 1
ATOM 684 C CA . ILE A 1 83 ? 0.729 -9.117 -1.150 1.00 94.75 83 ILE A CA 1
ATOM 685 C C . ILE A 1 83 ? 2.199 -9.548 -1.239 1.00 94.75 83 ILE A C 1
ATOM 687 O O . ILE A 1 83 ? 2.783 -9.518 -2.322 1.00 94.75 83 ILE A O 1
ATOM 691 N N . LYS A 1 84 ? 2.798 -9.979 -0.120 1.00 94.56 84 LYS A N 1
ATOM 692 C CA . LYS A 1 84 ? 4.163 -10.529 -0.115 1.00 94.56 84 LYS A CA 1
ATOM 693 C C . LYS A 1 84 ? 4.260 -11.789 -0.974 1.00 94.56 84 LYS A C 1
ATOM 695 O O . LYS A 1 84 ? 5.156 -11.877 -1.802 1.00 94.56 84 LYS A O 1
ATOM 700 N N . GLU A 1 85 ? 3.325 -12.721 -0.803 1.00 95.69 85 GLU A N 1
ATOM 701 C CA . GLU A 1 85 ? 3.232 -13.959 -1.587 1.00 95.69 85 GLU A CA 1
ATOM 702 C C . GLU A 1 85 ? 3.149 -13.661 -3.093 1.00 95.69 85 GLU A C 1
ATOM 704 O O . GLU A 1 85 ? 3.975 -14.146 -3.865 1.00 95.69 85 GLU A O 1
ATOM 709 N N . TYR A 1 86 ? 2.241 -12.767 -3.496 1.00 94.75 86 TYR A N 1
ATOM 710 C CA . TYR A 1 86 ? 2.111 -12.317 -4.882 1.00 94.75 86 TYR A CA 1
ATOM 711 C C . TYR A 1 86 ? 3.406 -11.679 -5.412 1.00 94.75 86 TYR A C 1
ATOM 713 O O . TYR A 1 86 ? 3.864 -12.005 -6.508 1.00 94.75 86 TYR A O 1
ATOM 721 N N . GLY A 1 87 ? 4.034 -10.799 -4.625 1.00 93.12 87 GLY A N 1
ATOM 722 C CA . GLY A 1 87 ? 5.301 -10.159 -4.981 1.00 93.12 87 GLY A CA 1
ATOM 723 C C . GLY A 1 87 ? 6.435 -11.160 -5.224 1.00 93.12 87 GLY A C 1
ATOM 724 O O . GLY A 1 87 ? 7.223 -10.979 -6.153 1.00 93.12 87 GLY A O 1
ATOM 725 N N . THR A 1 88 ? 6.489 -12.234 -4.435 1.00 92.56 88 THR A N 1
ATOM 726 C CA . THR A 1 88 ? 7.474 -13.313 -4.586 1.00 92.56 88 THR A CA 1
ATOM 727 C C . THR A 1 88 ? 7.222 -14.138 -5.849 1.00 92.56 88 THR A C 1
ATOM 729 O O . THR A 1 88 ? 8.156 -14.352 -6.625 1.00 92.56 88 THR A O 1
ATOM 732 N N . ILE A 1 89 ? 5.971 -14.549 -6.094 1.00 95.94 89 ILE A N 1
ATOM 733 C CA . ILE A 1 89 ? 5.579 -15.335 -7.280 1.00 95.94 89 ILE A CA 1
ATOM 734 C C . ILE A 1 89 ? 5.879 -14.551 -8.565 1.00 95.94 89 ILE A C 1
ATOM 736 O O . ILE A 1 89 ? 6.442 -15.083 -9.522 1.00 95.94 89 ILE A O 1
ATOM 740 N N . HIS A 1 90 ? 5.572 -13.253 -8.576 1.00 93.88 90 HIS A N 1
ATOM 741 C CA . HIS A 1 90 ? 5.679 -12.409 -9.765 1.00 93.88 90 HIS A CA 1
ATOM 742 C C . HIS A 1 90 ? 6.925 -11.509 -9.783 1.00 93.88 90 HIS A C 1
ATOM 744 O O . HIS A 1 90 ? 6.934 -10.506 -10.497 1.00 93.88 90 HIS A O 1
ATOM 750 N N . LYS A 1 91 ? 8.008 -11.865 -9.075 1.00 89.88 91 LYS A N 1
ATOM 751 C CA . LYS A 1 91 ? 9.226 -11.035 -8.891 1.00 89.88 91 LYS A CA 1
ATOM 752 C C . LYS A 1 91 ? 9.840 -10.429 -10.164 1.00 89.88 91 LYS A C 1
ATOM 754 O O . LYS A 1 91 ? 10.514 -9.402 -10.108 1.00 89.88 91 LYS A O 1
ATOM 759 N N . LYS A 1 92 ? 9.639 -11.072 -11.322 1.00 90.19 92 LYS A N 1
ATOM 760 C CA . LYS A 1 92 ? 10.107 -10.574 -12.628 1.00 90.19 92 LYS A CA 1
ATOM 761 C C . LYS A 1 92 ? 9.265 -9.397 -13.136 1.00 90.19 92 LYS A C 1
ATOM 763 O O . LYS A 1 92 ? 9.796 -8.499 -13.775 1.00 90.19 92 LYS A O 1
ATOM 768 N N . ARG A 1 93 ? 7.963 -9.400 -12.838 1.00 89.56 93 ARG A N 1
ATOM 769 C CA . ARG A 1 93 ? 6.974 -8.430 -13.332 1.00 89.56 93 ARG A CA 1
ATOM 770 C C . ARG A 1 93 ? 6.652 -7.339 -12.322 1.00 89.56 93 ARG A C 1
ATOM 772 O O . ARG A 1 93 ? 6.243 -6.259 -12.725 1.00 89.56 93 ARG A O 1
ATOM 779 N N . VAL A 1 94 ? 6.844 -7.592 -11.028 1.00 91.81 94 VAL A N 1
ATOM 780 C CA . VAL A 1 94 ? 6.508 -6.628 -9.976 1.00 91.81 94 VAL A CA 1
ATOM 781 C C . VAL A 1 94 ? 7.670 -6.365 -9.026 1.00 91.81 94 VAL A C 1
ATOM 783 O O . VAL A 1 94 ? 8.517 -7.222 -8.787 1.00 91.81 94 VAL A O 1
ATOM 786 N N . LYS A 1 95 ? 7.697 -5.159 -8.460 1.00 91.19 95 LYS A N 1
ATOM 787 C CA . LYS A 1 95 ? 8.557 -4.767 -7.345 1.00 91.19 95 LYS A CA 1
ATOM 788 C C . LYS A 1 95 ? 7.693 -4.598 -6.104 1.00 91.19 95 LYS A C 1
ATOM 790 O O . LYS A 1 95 ? 6.777 -3.783 -6.092 1.00 91.19 95 LYS A O 1
ATOM 795 N N . LEU A 1 96 ? 8.020 -5.337 -5.053 1.00 92.06 96 LEU A N 1
ATOM 796 C CA . LEU A 1 96 ? 7.421 -5.140 -3.741 1.00 92.06 96 LEU A CA 1
ATOM 797 C C . LEU A 1 96 ? 8.150 -4.007 -3.003 1.00 92.06 96 LEU A C 1
ATOM 799 O O . LEU A 1 96 ? 9.380 -3.986 -2.968 1.00 92.06 96 LEU A O 1
ATOM 803 N N . ILE A 1 97 ? 7.402 -3.077 -2.412 1.00 88.75 97 ILE A N 1
ATOM 804 C CA . ILE A 1 97 ? 7.935 -2.004 -1.567 1.00 88.75 97 ILE A CA 1
ATOM 805 C C . ILE A 1 97 ? 7.299 -2.116 -0.185 1.00 88.75 97 ILE A C 1
ATOM 807 O O . ILE A 1 97 ? 6.089 -1.955 -0.027 1.00 88.75 97 ILE A O 1
ATOM 811 N N . THR A 1 98 ? 8.119 -2.376 0.827 1.00 83.19 98 THR A N 1
ATOM 812 C CA . THR A 1 98 ? 7.686 -2.370 2.227 1.00 83.19 98 THR A CA 1
ATOM 813 C C . THR A 1 98 ? 7.647 -0.926 2.738 1.00 83.19 98 THR A C 1
ATOM 815 O O . THR A 1 98 ? 8.507 -0.120 2.377 1.00 83.19 98 THR A O 1
ATOM 818 N N . VAL A 1 99 ? 6.614 -0.581 3.509 1.00 69.31 99 VAL A N 1
ATOM 819 C CA . VAL A 1 99 ? 6.325 0.782 3.993 1.00 69.31 99 VAL A CA 1
ATOM 820 C C . VAL A 1 99 ? 6.431 0.844 5.504 1.00 69.31 99 VAL A C 1
ATOM 822 O O . VAL A 1 99 ? 6.009 -0.146 6.147 1.00 69.31 99 VAL A O 1
#

Sequence (99 aa):
MSLKYLLVKEIETYLSKKKTIIFTQFQSFNKTNINYLSEIKNHLKLKNIKINCPVIVNRTAPNTIFISLSKDKKMELKLRKKIKEYGTIHKKRVKLITV

Secondary structure (DSSP, 8-state):
---TT--HHHHHHHHHTT--EEEEEEPPTTS-HHHHHHHHHHHHHTTT----SPEEEE-SSS-EEEEEE-S-HHHHHHHHHHHHHHHHHTTTTEEEE--

Mean predicted aligned error: 4.95 Å

Solvent-accessible surface area (backbone atoms only — not comparable to full-atom values): 5736 Å² total; per-residue (Å²): 134,81,73,90,80,69,63,57,70,57,53,52,54,40,39,75,69,56,36,72,47,76,51,77,45,76,59,62,92,90,61,55,73,66,60,52,50,50,51,52,50,52,58,34,46,80,67,78,43,72,68,77,30,54,30,43,32,40,71,45,89,73,44,31,38,38,45,35,39,49,74,39,66,70,59,34,54,53,47,39,52,51,51,51,52,50,31,62,78,38,50,91,47,31,45,70,42,84,107